Protein AF-A0A352EZJ8-F1 (afdb_monomer_lite)

Secondary structure (DSSP, 8-state):
-----------S------TTPPPPPSSSEEEEEEEEETTTEEEEEEEETTSS-EEEE---

Structure (mmCIF, N/CA/C/O backbone):
data_AF-A0A352EZJ8-F1
#
_entry.id   AF-A0A352EZJ8-F1
#
loop_
_atom_site.group_PDB
_atom_site.id
_atom_site.type_symbol
_atom_site.label_atom_id
_atom_site.label_alt_id
_atom_site.label_comp_id
_atom_site.label_asym_id
_atom_site.label_entity_id
_atom_site.label_seq_id
_atom_site.pdbx_PDB_ins_code
_atom_site.Cartn_x
_atom_site.Cartn_y
_atom_site.Cartn_z
_atom_site.occupancy
_atom_site.B_iso_or_equiv
_atom_site.auth_seq_id
_atom_site.auth_comp_id
_atom_site.auth_asym_id
_atom_site.auth_atom_id
_atom_site.pdbx_PDB_model_num
ATOM 1 N N . MET A 1 1 ? 35.727 12.816 -5.032 1.00 38.38 1 MET A N 1
ATOM 2 C CA . MET A 1 1 ? 34.814 11.816 -4.442 1.00 38.38 1 MET A CA 1
ATOM 3 C C . MET A 1 1 ? 33.415 12.397 -4.550 1.00 38.38 1 MET A C 1
ATOM 5 O O . MET A 1 1 ? 32.970 13.095 -3.650 1.00 38.38 1 MET A O 1
ATOM 9 N N . ASP A 1 2 ? 32.790 12.238 -5.714 1.00 40.22 2 ASP A N 1
ATOM 10 C CA . ASP A 1 2 ? 31.468 12.786 -6.010 1.00 40.22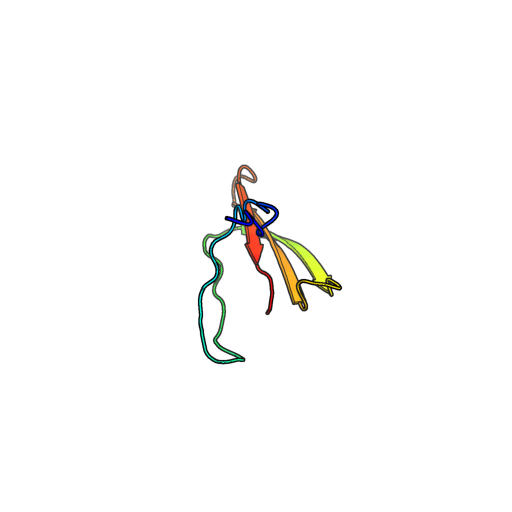 2 ASP A CA 1
ATOM 11 C C . ASP A 1 2 ? 30.396 11.989 -5.262 1.00 40.22 2 ASP A C 1
ATOM 13 O O . ASP A 1 2 ? 30.088 10.853 -5.620 1.00 40.22 2 ASP A O 1
ATOM 17 N N . ALA A 1 3 ? 29.812 12.587 -4.226 1.00 47.56 3 ALA A N 1
ATOM 18 C CA . ALA A 1 3 ? 28.595 12.084 -3.605 1.00 47.56 3 ALA A CA 1
ATOM 19 C C . ALA A 1 3 ? 27.411 12.340 -4.553 1.00 47.56 3 ALA A C 1
ATOM 21 O O . ALA A 1 3 ? 26.701 13.334 -4.440 1.00 47.56 3 ALA A O 1
ATOM 22 N N . ARG A 1 4 ? 27.229 11.455 -5.538 1.00 58.81 4 ARG A N 1
ATOM 23 C CA . ARG A 1 4 ? 26.039 11.412 -6.395 1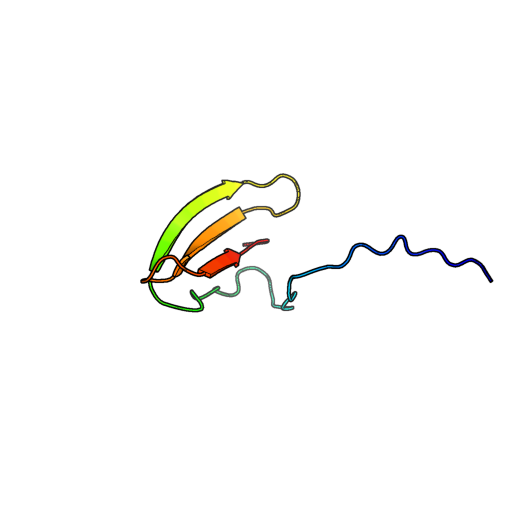.00 58.81 4 ARG A CA 1
ATOM 24 C C . ARG A 1 4 ? 25.149 10.256 -5.966 1.00 58.81 4 ARG A C 1
ATOM 26 O O . ARG A 1 4 ? 25.245 9.167 -6.512 1.00 58.81 4 ARG A O 1
ATOM 33 N N . THR A 1 5 ? 24.278 10.499 -4.998 1.00 50.88 5 THR A N 1
ATOM 34 C CA . THR A 1 5 ? 22.929 9.920 -4.958 1.00 50.88 5 THR A CA 1
ATOM 35 C C . THR A 1 5 ? 22.115 10.839 -4.063 1.00 50.88 5 THR A C 1
ATOM 37 O O . THR A 1 5 ? 22.285 10.857 -2.848 1.00 50.88 5 THR A O 1
ATOM 40 N N . GLU A 1 6 ? 21.287 11.671 -4.684 1.00 51.81 6 GLU A N 1
ATOM 41 C CA . GLU A 1 6 ? 20.268 12.458 -4.002 1.00 51.81 6 GLU A CA 1
ATOM 42 C C . GLU A 1 6 ? 19.364 11.485 -3.239 1.00 51.81 6 GLU A C 1
ATOM 44 O O . GLU A 1 6 ? 18.600 10.721 -3.834 1.00 51.81 6 GLU A O 1
ATOM 49 N N . GLY A 1 7 ? 19.544 11.447 -1.919 1.00 45.59 7 GLY A N 1
ATOM 50 C CA . GLY A 1 7 ? 18.911 10.504 -1.011 1.00 45.59 7 GLY A CA 1
ATOM 51 C C . GLY A 1 7 ? 17.400 10.681 -0.972 1.00 45.59 7 GLY A C 1
ATOM 52 O O . GLY A 1 7 ? 16.868 11.376 -0.111 1.00 45.59 7 GLY A O 1
ATOM 53 N N . ARG A 1 8 ? 16.689 10.014 -1.883 1.00 61.00 8 ARG A N 1
ATOM 54 C CA . ARG A 1 8 ? 15.294 9.664 -1.636 1.00 61.00 8 ARG A CA 1
ATOM 55 C C . ARG A 1 8 ? 15.291 8.528 -0.628 1.00 61.00 8 ARG A C 1
ATOM 57 O O . ARG A 1 8 ? 15.654 7.404 -0.961 1.00 61.00 8 ARG A O 1
ATOM 64 N N . VAL A 1 9 ? 14.905 8.848 0.602 1.00 65.94 9 VAL A N 1
ATOM 65 C CA . VAL A 1 9 ? 14.514 7.838 1.583 1.00 65.94 9 VAL A CA 1
ATOM 66 C C . VAL A 1 9 ? 13.317 7.108 0.985 1.00 65.94 9 VAL A C 1
ATOM 68 O O . VAL A 1 9 ? 12.295 7.726 0.686 1.00 65.94 9 VAL A O 1
ATOM 71 N N . HIS A 1 10 ? 13.491 5.821 0.695 1.00 71.56 10 HIS A N 1
ATOM 72 C CA . HIS A 1 10 ? 12.383 4.968 0.304 1.00 71.56 10 HIS A CA 1
ATOM 73 C C . HIS A 1 10 ? 11.815 4.366 1.586 1.00 71.56 10 HIS A C 1
ATOM 75 O O . HIS A 1 10 ? 12.403 3.452 2.153 1.00 71.56 10 HIS A O 1
ATOM 81 N N . ASP A 1 11 ? 10.695 4.906 2.065 1.00 79.31 11 ASP A N 1
ATOM 82 C CA . ASP A 1 11 ? 10.006 4.418 3.271 1.00 79.31 11 ASP A CA 1
ATOM 83 C C . ASP A 1 11 ? 9.181 3.138 3.012 1.00 79.31 11 ASP A C 1
ATOM 85 O O . ASP A 1 11 ? 8.305 2.779 3.798 1.00 79.31 11 ASP A O 1
ATOM 89 N N . ALA A 1 12 ? 9.441 2.446 1.899 1.00 84.19 12 ALA A N 1
ATOM 90 C CA . ALA A 1 12 ? 8.764 1.220 1.500 1.00 84.19 12 ALA A CA 1
ATOM 91 C C . ALA A 1 12 ? 9.768 0.090 1.238 1.00 84.19 12 ALA A C 1
ATOM 93 O O . ALA A 1 12 ? 10.951 0.317 0.985 1.00 84.19 12 ALA A O 1
ATOM 94 N N . ILE A 1 13 ? 9.271 -1.145 1.305 1.00 89.88 13 ILE A N 1
ATOM 95 C CA . ILE A 1 13 ? 10.036 -2.353 1.001 1.00 89.88 13 ILE A CA 1
ATOM 96 C C . ILE A 1 13 ? 9.646 -2.825 -0.398 1.00 89.88 13 ILE A C 1
ATOM 98 O O . ILE A 1 13 ? 8.478 -3.123 -0.642 1.00 89.88 13 ILE A O 1
ATOM 102 N N . ASP A 1 14 ? 10.631 -2.945 -1.284 1.00 90.44 14 ASP A N 1
ATOM 103 C CA . ASP A 1 14 ? 10.458 -3.557 -2.600 1.00 90.44 14 ASP A CA 1
ATOM 104 C C . ASP A 1 14 ? 10.684 -5.070 -2.521 1.00 90.44 14 ASP A C 1
ATOM 106 O O . ASP A 1 14 ? 11.684 -5.540 -1.973 1.00 90.44 14 ASP A O 1
ATOM 110 N N . ILE A 1 15 ? 9.765 -5.848 -3.095 1.00 91.94 15 ILE A N 1
ATOM 111 C CA . ILE A 1 15 ? 9.825 -7.313 -3.102 1.00 91.94 15 ILE A CA 1
ATOM 112 C C . ILE A 1 15 ? 9.960 -7.786 -4.550 1.00 91.94 15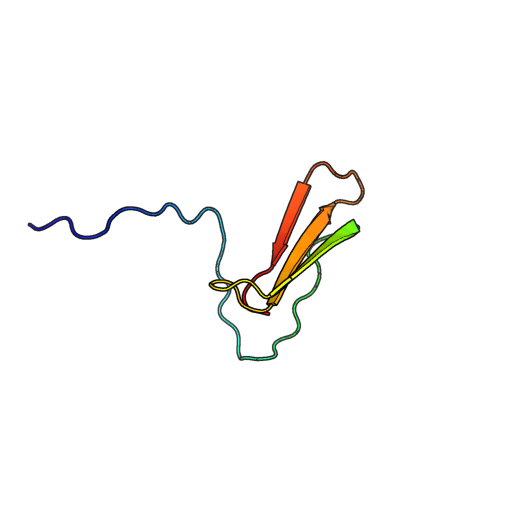 ILE A C 1
ATOM 114 O O . ILE A 1 15 ? 9.041 -7.630 -5.351 1.00 91.94 15 ILE A O 1
ATOM 118 N N . ALA A 1 16 ? 11.108 -8.370 -4.898 1.00 93.12 16 ALA A N 1
ATOM 119 C CA . ALA A 1 16 ? 11.349 -8.893 -6.239 1.00 93.12 16 ALA A CA 1
ATOM 120 C C . ALA A 1 16 ? 10.579 -10.204 -6.472 1.00 93.12 16 ALA A C 1
ATOM 122 O O . ALA A 1 16 ? 10.767 -11.181 -5.747 1.00 93.12 16 ALA A O 1
ATOM 123 N N . ALA A 1 17 ? 9.753 -10.239 -7.517 1.00 93.62 17 ALA A N 1
ATOM 124 C CA . ALA A 1 17 ? 9.011 -11.421 -7.945 1.00 93.62 17 ALA A CA 1
ATOM 125 C C . ALA A 1 17 ? 8.780 -11.395 -9.471 1.00 93.62 17 ALA A C 1
ATOM 127 O O . ALA A 1 17 ? 8.825 -10.320 -10.075 1.00 93.62 17 ALA A O 1
ATOM 128 N N . PRO A 1 18 ? 8.533 -12.548 -10.125 1.00 96.00 18 PRO A N 1
ATOM 129 C CA . PRO A 1 18 ? 8.108 -12.577 -11.524 1.00 96.00 18 PRO A CA 1
ATOM 130 C C . PRO A 1 18 ? 6.817 -11.775 -11.758 1.00 96.00 18 PRO A C 1
ATOM 132 O O . PRO A 1 18 ? 5.952 -11.706 -10.881 1.00 96.00 18 PRO A O 1
ATOM 135 N N . ALA A 1 19 ? 6.652 -11.218 -12.960 1.00 92.50 19 ALA A N 1
ATOM 136 C CA . ALA A 1 19 ? 5.434 -10.501 -13.333 1.00 92.50 19 ALA A CA 1
ATOM 137 C C . ALA A 1 19 ? 4.191 -11.403 -13.222 1.00 92.50 19 ALA A C 1
ATOM 139 O O . ALA A 1 19 ? 4.225 -12.569 -13.617 1.00 92.50 19 ALA A O 1
ATOM 140 N N . GLY A 1 20 ? 3.096 -10.856 -12.688 1.00 93.00 20 GLY A N 1
ATOM 141 C CA . GLY A 1 20 ? 1.855 -11.600 -12.453 1.00 93.00 20 GLY A CA 1
ATOM 142 C C . GLY A 1 20 ? 1.865 -12.487 -11.203 1.00 93.00 20 GLY A C 1
ATOM 143 O O . GLY A 1 20 ? 0.910 -13.236 -10.998 1.00 93.00 20 GLY A O 1
ATOM 144 N N . THR A 1 21 ? 2.905 -12.415 -10.361 1.00 96.56 21 THR A N 1
ATOM 145 C CA . THR A 1 21 ? 2.879 -13.055 -9.036 1.00 96.56 21 THR A CA 1
ATOM 146 C C . THR A 1 21 ? 1.708 -12.487 -8.225 1.00 96.56 21 THR A C 1
ATOM 148 O O . THR A 1 21 ? 1.646 -11.268 -8.053 1.00 96.56 21 THR A O 1
ATOM 151 N N . PRO A 1 22 ? 0.780 -13.323 -7.717 1.00 95.31 22 PRO A N 1
ATOM 152 C CA . PRO A 1 22 ? -0.342 -12.835 -6.928 1.00 95.31 22 PRO A CA 1
ATOM 153 C C . PRO A 1 22 ? 0.132 -12.100 -5.674 1.00 95.31 22 PRO A C 1
ATOM 155 O O . PRO A 1 22 ? 0.928 -12.630 -4.898 1.00 95.31 22 PRO A O 1
ATOM 158 N N . VAL A 1 23 ? -0.402 -10.900 -5.456 1.00 95.31 23 VAL A N 1
ATOM 159 C CA . VAL A 1 23 ? -0.178 -10.128 -4.232 1.00 95.31 23 VAL A CA 1
ATOM 160 C C . VAL A 1 23 ? -1.374 -10.327 -3.309 1.00 95.31 23 VAL A C 1
ATOM 162 O O . VAL A 1 23 ? -2.516 -10.075 -3.691 1.00 95.31 23 VAL A O 1
ATOM 165 N N . LEU A 1 24 ? -1.106 -10.804 -2.095 1.00 96.44 24 LEU A N 1
ATOM 166 C CA . LEU A 1 24 ? -2.112 -10.978 -1.050 1.00 96.44 24 LEU A CA 1
ATOM 167 C C . LEU A 1 24 ? -2.113 -9.769 -0.117 1.00 96.44 24 LEU A C 1
ATOM 169 O O . LEU A 1 24 ? -1.063 -9.183 0.154 1.00 96.44 24 LEU A O 1
ATOM 173 N N . ALA A 1 25 ? -3.289 -9.422 0.401 1.00 96.06 25 ALA A N 1
ATOM 174 C CA . ALA A 1 25 ? -3.400 -8.395 1.425 1.00 96.06 25 ALA A CA 1
ATOM 175 C C . ALA A 1 25 ? -2.638 -8.825 2.690 1.00 96.06 25 ALA A C 1
ATOM 177 O O . ALA A 1 25 ? -2.778 -9.956 3.155 1.00 96.06 25 ALA A O 1
ATOM 178 N N . ALA A 1 26 ? -1.844 -7.916 3.255 1.00 94.81 26 ALA A N 1
ATOM 179 C CA . ALA A 1 26 ? -1.045 -8.185 4.451 1.00 94.81 26 ALA A CA 1
ATOM 180 C C . ALA A 1 26 ? -1.895 -8.326 5.729 1.00 94.81 26 ALA A C 1
ATOM 182 O O . ALA A 1 26 ? -1.440 -8.901 6.715 1.00 94.81 26 ALA A O 1
ATOM 183 N N . ALA A 1 27 ? -3.113 -7.781 5.720 1.00 96.12 27 ALA A N 1
ATOM 184 C CA . ALA A 1 27 ? -4.075 -7.853 6.812 1.00 96.12 27 ALA A CA 1
ATOM 185 C C . ALA A 1 27 ? -5.503 -7.672 6.281 1.00 96.12 27 ALA A C 1
ATOM 187 O O . ALA A 1 27 ? -5.695 -7.181 5.166 1.00 96.12 27 ALA A O 1
ATOM 188 N N . ASP A 1 28 ? -6.497 -7.994 7.107 1.00 97.06 28 ASP A N 1
ATOM 189 C CA . ASP A 1 28 ? -7.896 -7.681 6.822 1.00 97.06 28 ASP A CA 1
ATOM 190 C C . ASP A 1 28 ? -8.146 -6.168 6.809 1.00 97.06 28 ASP A C 1
ATOM 192 O O . ASP A 1 28 ? -7.561 -5.398 7.584 1.00 97.06 28 ASP A O 1
ATOM 196 N N . GLY A 1 29 ? -9.074 -5.738 5.955 1.00 96.69 29 GLY A N 1
ATOM 197 C CA . GLY A 1 29 ? -9.551 -4.365 5.951 1.00 96.69 29 GLY A CA 1
ATOM 198 C C . GLY A 1 29 ? -10.231 -3.939 4.657 1.00 96.69 29 GLY A C 1
ATOM 199 O O . GLY A 1 29 ? -10.726 -4.763 3.891 1.00 96.69 29 GLY A O 1
ATOM 200 N N . GLU A 1 30 ? -10.285 -2.627 4.441 1.00 97.81 30 GLU A N 1
ATOM 201 C CA . GLU A 1 30 ? -11.076 -1.997 3.380 1.00 97.81 30 GLU A CA 1
ATOM 202 C C . GLU A 1 30 ? -10.166 -1.371 2.319 1.00 97.81 30 GLU A C 1
ATOM 204 O O . GLU A 1 30 ? -9.221 -0.654 2.654 1.00 97.81 30 GLU A O 1
ATOM 209 N N . ILE A 1 31 ? -10.469 -1.588 1.034 1.00 97.38 31 ILE A N 1
ATOM 210 C CA . ILE A 1 31 ? -9.800 -0.871 -0.058 1.00 97.38 31 ILE A CA 1
ATOM 211 C C . ILE A 1 31 ? -10.266 0.586 -0.032 1.00 97.38 31 ILE A C 1
ATOM 213 O O . ILE A 1 31 ? -11.406 0.897 -0.363 1.00 97.38 31 ILE A O 1
ATOM 217 N N .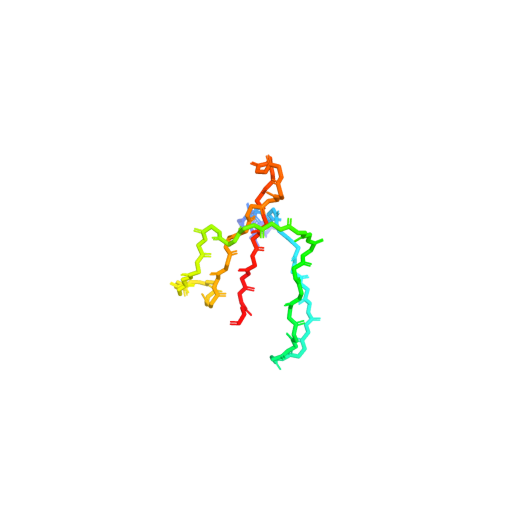 ALA A 1 32 ? -9.353 1.482 0.329 1.00 97.31 32 ALA A N 1
ATOM 218 C CA . ALA A 1 32 ? -9.586 2.918 0.354 1.00 97.31 32 ALA A CA 1
ATOM 219 C C . ALA A 1 32 ? -9.553 3.525 -1.054 1.00 97.31 32 ALA A C 1
ATOM 221 O O . ALA A 1 32 ? -10.275 4.475 -1.353 1.00 97.31 32 ALA A O 1
ATOM 222 N N . LYS A 1 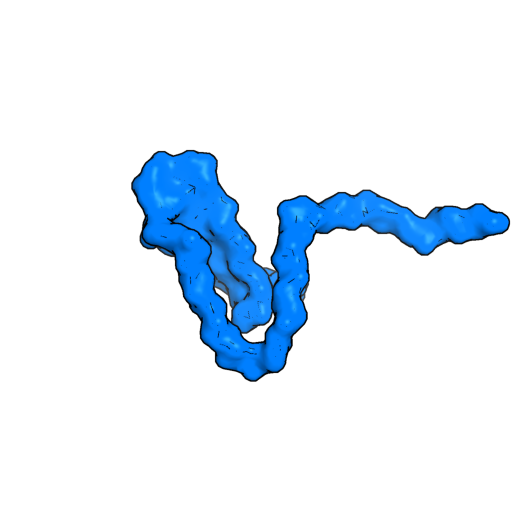33 ? -8.667 3.006 -1.916 1.00 96.88 33 LYS A N 1
ATOM 223 C CA . LYS A 1 33 ? -8.475 3.506 -3.279 1.00 96.88 33 LYS A CA 1
ATOM 224 C C . LYS A 1 33 ? -7.812 2.452 -4.160 1.00 96.88 33 LYS A C 1
ATOM 226 O O . LYS A 1 33 ? -6.837 1.836 -3.743 1.00 96.88 33 LYS A O 1
ATOM 231 N N . LEU A 1 34 ? -8.285 2.336 -5.396 1.00 96.69 34 LEU A N 1
ATOM 232 C CA . LEU A 1 34 ? -7.657 1.594 -6.490 1.00 96.69 34 LEU A CA 1
ATOM 233 C C . LEU A 1 34 ? -7.549 2.538 -7.692 1.00 96.69 34 LEU A C 1
ATOM 235 O O . LEU A 1 34 ? -8.547 3.143 -8.083 1.00 96.69 34 LEU A O 1
ATOM 239 N N . PHE A 1 35 ? -6.347 2.721 -8.239 1.00 96.00 35 PHE A N 1
ATOM 240 C CA . PHE A 1 35 ? -6.116 3.668 -9.334 1.00 96.00 35 PHE A CA 1
ATOM 241 C C . PHE A 1 35 ? -4.835 3.361 -10.116 1.00 96.00 35 PHE A C 1
ATOM 243 O O . PHE A 1 35 ? -3.943 2.673 -9.619 1.00 96.00 35 PHE A O 1
ATOM 250 N N . GLN A 1 36 ? -4.733 3.932 -11.320 1.00 96.12 36 GLN A N 1
ATOM 251 C CA . GLN A 1 36 ? -3.502 3.925 -12.105 1.00 96.12 36 GLN A CA 1
ATOM 252 C C . GLN A 1 36 ? -2.629 5.123 -11.718 1.00 96.12 36 GLN A C 1
ATOM 254 O O . GLN A 1 36 ? -3.025 6.277 -11.884 1.00 96.12 36 GLN A O 1
ATOM 259 N N . SER A 1 37 ? -1.443 4.846 -11.191 1.00 90.25 37 SER A N 1
ATOM 260 C CA . SER A 1 37 ? -0.409 5.830 -10.882 1.00 90.25 37 SER A CA 1
ATOM 261 C C . SER A 1 37 ? 0.569 5.947 -12.050 1.00 90.25 37 SER A C 1
ATOM 263 O O . SER A 1 37 ? 0.992 4.937 -12.607 1.00 90.25 37 SER A O 1
ATOM 265 N N . GLU A 1 38 ? 0.987 7.170 -12.386 1.00 86.06 38 GLU A N 1
ATOM 266 C CA . GLU A 1 38 ? 1.974 7.423 -13.450 1.00 86.06 38 GLU A CA 1
ATOM 267 C C . GLU A 1 38 ? 3.307 6.708 -13.183 1.00 86.06 38 GLU A C 1
ATOM 269 O O . GLU A 1 38 ? 3.941 6.189 -14.096 1.00 86.06 38 GLU A O 1
ATOM 274 N N . ARG A 1 39 ? 3.718 6.645 -11.912 1.00 83.19 39 ARG A N 1
ATOM 275 C CA . ARG A 1 39 ? 4.989 6.031 -11.499 1.00 83.19 39 ARG A CA 1
ATOM 276 C C . ARG A 1 39 ? 4.815 4.641 -10.898 1.00 83.19 39 ARG A C 1
ATOM 278 O O . ARG A 1 39 ? 5.730 3.837 -10.994 1.00 83.19 39 ARG A O 1
ATOM 285 N N . GLY A 1 40 ? 3.672 4.382 -10.263 1.00 80.81 40 GLY A N 1
ATOM 286 C CA . GLY A 1 40 ? 3.396 3.149 -9.518 1.00 80.81 40 GLY A CA 1
ATOM 287 C C . GLY A 1 40 ? 2.599 2.098 -10.289 1.00 80.81 40 GLY A C 1
ATOM 288 O O . GLY A 1 40 ? 2.344 1.037 -9.738 1.00 80.81 40 GLY A O 1
ATOM 289 N N . GLY A 1 41 ? 2.166 2.372 -11.524 1.00 92.06 41 GLY A N 1
ATOM 290 C CA . GLY A 1 41 ? 1.271 1.467 -12.248 1.00 92.06 41 GLY A CA 1
ATOM 291 C C . GLY A 1 41 ? -0.046 1.260 -11.496 1.00 92.06 41 GLY A C 1
ATOM 292 O O . GLY A 1 41 ? -0.575 2.200 -10.896 1.00 92.06 41 GLY A O 1
ATOM 293 N N . THR A 1 42 ? -0.577 0.039 -11.498 1.00 95.69 42 THR A N 1
ATOM 294 C CA . THR A 1 42 ? -1.778 -0.294 -10.725 1.00 95.69 42 THR A CA 1
ATOM 295 C C . THR A 1 42 ? -1.453 -0.213 -9.235 1.00 95.69 42 THR A C 1
ATOM 297 O O . THR A 1 42 ? -0.524 -0.860 -8.753 1.00 95.69 42 THR A O 1
ATOM 300 N N . THR A 1 43 ? -2.185 0.623 -8.500 1.00 96.62 43 THR A N 1
ATOM 301 C CA . THR A 1 43 ? -1.874 0.948 -7.102 1.00 96.62 43 THR A CA 1
ATOM 302 C C . THR A 1 43 ? -3.115 0.849 -6.219 1.00 96.62 43 THR A C 1
ATOM 304 O O . THR A 1 43 ? -4.196 1.314 -6.598 1.00 96.62 43 THR A O 1
ATOM 307 N N . ILE A 1 44 ? -2.946 0.289 -5.018 1.00 97.19 44 ILE A N 1
ATOM 308 C CA . ILE A 1 44 ? -3.994 0.120 -4.005 1.00 97.19 44 ILE A CA 1
ATOM 309 C C . ILE A 1 44 ? -3.572 0.770 -2.685 1.00 97.19 44 ILE A C 1
ATOM 311 O O . ILE A 1 44 ? -2.470 0.540 -2.189 1.00 97.19 44 ILE A O 1
ATOM 315 N N . TYR A 1 45 ? -4.494 1.523 -2.084 1.00 97.00 45 TYR A N 1
ATOM 316 C CA . TYR A 1 45 ? -4.466 1.869 -0.664 1.00 97.00 45 TYR A CA 1
ATOM 317 C C . TYR A 1 45 ? -5.516 1.040 0.075 1.00 97.00 45 TYR A C 1
ATOM 319 O O . TYR A 1 45 ? -6.677 1.007 -0.338 1.00 97.00 45 TYR A O 1
ATOM 327 N N . GLN A 1 46 ? -5.127 0.421 1.185 1.00 98.06 46 GLN A N 1
ATOM 328 C CA . GLN A 1 46 ? -6.008 -0.376 2.033 1.00 98.06 46 GLN A CA 1
ATOM 329 C C . GLN A 1 46 ? -5.907 0.102 3.483 1.00 98.06 46 GLN A C 1
ATOM 331 O O . GLN A 1 46 ? -4.809 0.193 4.025 1.00 98.06 46 GLN A O 1
ATOM 336 N N . TYR A 1 47 ? -7.037 0.366 4.132 1.00 98.19 47 TYR A N 1
ATOM 337 C CA . TYR A 1 47 ? -7.075 0.563 5.579 1.00 98.19 47 TYR A CA 1
ATOM 338 C C . TYR A 1 47 ? -6.989 -0.779 6.304 1.00 98.19 47 TYR A C 1
ATOM 340 O O . TYR A 1 47 ? -7.597 -1.751 5.861 1.00 98.19 47 TYR A O 1
ATOM 348 N N . SER A 1 48 ? -6.308 -0.827 7.450 1.00 97.31 48 SER A N 1
ATOM 349 C CA . SER A 1 48 ? -6.508 -1.917 8.413 1.00 97.31 48 SER A CA 1
ATOM 350 C C . SER A 1 48 ? -7.964 -1.953 8.894 1.00 97.31 48 SER A C 1
ATOM 352 O O . SER A 1 48 ? -8.678 -0.950 8.819 1.00 97.31 48 SER A O 1
ATOM 354 N N . ALA A 1 49 ? -8.410 -3.087 9.437 1.00 96.38 49 ALA A N 1
ATOM 355 C CA . ALA A 1 49 ? -9.763 -3.227 9.986 1.00 96.38 49 ALA A CA 1
ATOM 356 C C . ALA A 1 49 ? -10.131 -2.138 11.023 1.00 96.38 49 ALA A C 1
ATOM 358 O O . ALA A 1 49 ? -11.276 -1.695 11.072 1.00 96.38 49 ALA A O 1
ATOM 359 N N . ASP A 1 50 ? -9.163 -1.662 11.815 1.00 96.38 50 ASP A N 1
ATOM 360 C CA . ASP A 1 50 ? -9.340 -0.573 12.789 1.00 96.38 50 ASP A CA 1
ATOM 361 C C . ASP A 1 50 ? -9.029 0.833 12.235 1.00 96.38 50 ASP A C 1
ATOM 363 O O . ASP A 1 50 ? -9.076 1.815 12.976 1.00 96.38 50 ASP A O 1
ATOM 367 N N . LYS A 1 51 ? -8.705 0.926 10.938 1.00 95.12 51 LYS A N 1
ATOM 368 C CA . LYS A 1 51 ? -8.351 2.141 10.186 1.00 95.12 51 LYS A CA 1
ATOM 369 C C . LYS A 1 51 ? -7.174 2.944 10.754 1.00 95.12 51 LYS A C 1
ATOM 371 O O . LYS A 1 51 ? -7.024 4.119 10.422 1.00 95.12 51 LYS A O 1
ATOM 376 N N . LYS A 1 52 ? -6.321 2.333 11.585 1.00 96.75 52 LYS A N 1
ATOM 377 C CA . LYS A 1 52 ? -5.121 2.990 12.138 1.00 96.75 52 LYS A CA 1
ATOM 378 C C . LYS A 1 52 ? -3.905 2.904 11.227 1.00 96.75 52 LYS A C 1
ATOM 380 O O . LYS A 1 52 ? -3.012 3.739 11.340 1.00 96.75 52 LYS A O 1
ATOM 385 N N . LEU A 1 53 ? -3.861 1.902 10.352 1.00 96.50 53 LEU A N 1
ATOM 386 C CA . LEU A 1 53 ? -2.782 1.704 9.392 1.00 96.50 53 LEU A CA 1
ATOM 387 C C . LEU A 1 53 ? -3.314 1.793 7.966 1.00 96.50 53 LEU A C 1
ATOM 389 O O . LEU A 1 53 ? -4.483 1.504 7.696 1.00 96.50 53 LEU A O 1
ATOM 393 N N . VAL A 1 54 ? -2.420 2.172 7.056 1.00 96.62 54 VAL A N 1
ATOM 394 C CA . VAL A 1 54 ? -2.663 2.159 5.617 1.00 96.62 54 VAL A CA 1
ATOM 395 C C . VAL A 1 54 ? -1.591 1.303 4.962 1.00 96.62 54 VAL A C 1
ATOM 397 O O . VAL A 1 54 ? -0.406 1.614 5.057 1.00 96.62 54 VAL A O 1
ATOM 400 N N . TYR A 1 55 ? -2.014 0.242 4.286 1.00 96.19 55 TYR A N 1
ATOM 401 C CA . TYR A 1 55 ? -1.154 -0.566 3.435 1.00 96.19 55 TYR A CA 1
ATOM 402 C C . TYR A 1 55 ? -1.166 0.010 2.023 1.00 96.19 55 TYR A C 1
ATOM 404 O O . TYR A 1 55 ? -2.224 0.349 1.483 1.00 96.19 55 TYR A O 1
ATOM 412 N N . TYR A 1 56 ? 0.023 0.133 1.445 1.00 95.81 56 TYR A N 1
ATOM 413 C CA . TYR A 1 56 ? 0.238 0.659 0.107 1.00 95.81 56 TYR A CA 1
ATOM 414 C C . TYR A 1 56 ? 0.845 -0.431 -0.768 1.00 95.81 56 TYR A C 1
ATOM 416 O O . TYR A 1 56 ? 1.928 -0.932 -0.470 1.00 95.81 56 TYR A O 1
ATOM 424 N N . TYR A 1 57 ? 0.145 -0.778 -1.844 1.00 95.75 57 TYR A N 1
ATOM 425 C CA . TYR A 1 57 ? 0.596 -1.748 -2.836 1.00 95.75 57 TYR A CA 1
ATOM 426 C C . TYR A 1 57 ? 0.751 -1.026 -4.169 1.00 95.75 57 TYR A C 1
ATOM 428 O O . TYR A 1 57 ? -0.196 -0.393 -4.636 1.00 95.75 57 TYR A O 1
ATOM 436 N N . ALA A 1 58 ? 1.928 -1.120 -4.774 1.00 94.31 58 ALA A N 1
ATOM 437 C CA . ALA A 1 58 ? 2.236 -0.525 -6.068 1.00 94.31 58 ALA A CA 1
ATOM 438 C C . ALA A 1 58 ? 2.876 -1.567 -6.985 1.00 94.31 58 ALA A C 1
ATOM 440 O O . ALA A 1 58 ? 3.324 -2.615 -6.526 1.00 94.31 58 ALA A O 1
ATOM 441 N N . HIS A 1 59 ? 2.935 -1.242 -8.272 1.00 93.75 59 HIS A N 1
ATOM 442 C CA . HIS A 1 59 ? 3.484 -2.087 -9.328 1.00 93.75 59 HIS A CA 1
ATOM 443 C C . HIS A 1 59 ? 2.751 -3.428 -9.477 1.00 93.75 59 HIS A C 1
ATOM 445 O O . HIS A 1 59 ? 3.381 -4.438 -9.792 1.00 93.75 59 HIS A O 1
ATOM 451 N N . LEU A 1 60 ? 1.427 -3.417 -9.256 1.00 89.62 60 LEU A N 1
ATOM 452 C CA . LEU A 1 60 ? 0.553 -4.564 -9.521 1.00 89.62 60 LEU A CA 1
ATOM 453 C C . LEU A 1 60 ? 0.286 -4.740 -11.024 1.00 89.62 60 LEU A C 1
ATOM 455 O O . LEU A 1 60 ? 0.123 -3.713 -11.735 1.00 89.62 60 LEU A O 1
#

Sequence (60 aa):
MDARTEGRVHDAIDIAAPAGTPVLAAADGEIAKLFQSERGGTTIYQYSADKKLVYYYAHL

pLDDT: mean 87.23, std 16.31, range [38.38, 98.19]

Foldseek 3Di:
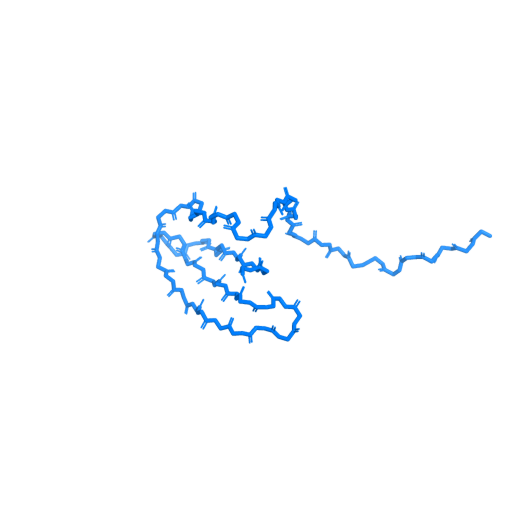DDPPDPDDDDPDDDDDDDPPDDDDDPADFAWPDWDQDPPFGTKTWTAHNVRPDIDIHGPD

Radius of gyration: 14.66 Å; chains: 1; bounding box: 46×26×26 Å